Protein AF-A0A920SCV5-F1 (afdb_monomer_lite)

Foldseek 3Di:
DVVVVVVVVVVVVVVVVPPDPDPPCVVCVVVVWDKDWAWQAADPVRHTDTDMDTDDPPVVVVSVVVSVVNNVVSVVD

pLDDT: mean 86.77, std 12.34, range [57.5, 98.12]

Sequence (77 aa):
MFLRLTSKLLKENLETANSKPSRNTLPFNYTGHPALALPVGKSSSGLPVSMQLVGRFFDDPLLMRVAFFLSEIDRLG

Radius of gyration: 18.27 Å; chains: 1; bounding box: 48×33×35 Å

Secondary structure (DSSP, 8-state):
-HHHHHHHHHHHHHHHHTS---TTTHHHHHHT--EEEEEEEE-TTS-EEEEEEEPPTT-HHHHHHHHHHHHHHHHT-

Structure (mmCIF, N/CA/C/O backbone):
data_AF-A0A920SCV5-F1
#
_entry.id   AF-A0A920SCV5-F1
#
loop_
_atom_site.group_PDB
_atom_site.id
_atom_site.type_symbol
_atom_site.label_atom_id
_atom_site.label_alt_id
_atom_site.label_comp_id
_atom_site.label_asym_id
_atom_site.label_entity_id
_atom_site.label_seq_id
_atom_site.pdbx_PDB_ins_code
_atom_site.Cartn_x
_atom_site.Cartn_y
_atom_site.Cartn_z
_atom_site.occupancy
_atom_site.B_iso_or_equiv
_atom_site.auth_seq_id
_atom_site.auth_comp_id
_atom_site.auth_asym_id
_atom_site.auth_atom_id
_atom_site.pdbx_PDB_model_num
ATOM 1 N N . MET A 1 1 ? 25.398 28.230 16.826 1.00 60.81 1 MET A N 1
ATOM 2 C CA . MET A 1 1 ? 24.174 27.533 17.293 1.00 60.81 1 MET A CA 1
ATOM 3 C C . MET A 1 1 ? 23.377 26.931 16.129 1.00 60.81 1 MET A C 1
ATOM 5 O O . MET A 1 1 ? 23.081 25.747 16.181 1.00 60.81 1 MET A O 1
ATOM 9 N N . PHE A 1 2 ? 23.142 27.679 15.042 1.00 66.50 2 PHE A N 1
ATOM 10 C CA . PHE A 1 2 ? 22.384 27.240 13.852 1.00 66.50 2 PHE A CA 1
ATOM 11 C C . PHE A 1 2 ? 22.910 25.948 13.175 1.00 66.50 2 PHE A C 1
ATOM 13 O O . PHE A 1 2 ? 22.152 25.010 12.964 1.00 66.50 2 PHE A O 1
ATOM 20 N N . LEU A 1 3 ? 24.227 25.829 12.950 1.00 61.72 3 LEU A N 1
ATOM 21 C CA . LEU A 1 3 ? 24.855 24.639 12.329 1.00 61.72 3 LEU A CA 1
ATOM 22 C C . LEU A 1 3 ? 24.823 23.361 13.204 1.00 61.72 3 LEU A C 1
ATOM 24 O O . LEU A 1 3 ? 24.948 22.240 12.711 1.00 61.72 3 LEU A O 1
ATOM 28 N N . ARG A 1 4 ? 24.657 23.502 14.527 1.00 67.00 4 ARG A N 1
ATOM 29 C CA . ARG A 1 4 ? 24.520 22.351 15.441 1.00 67.00 4 ARG A CA 1
ATOM 30 C C . ARG A 1 4 ? 23.097 21.795 15.452 1.00 67.00 4 ARG A C 1
ATOM 32 O O . ARG A 1 4 ? 22.918 20.601 15.658 1.00 67.00 4 ARG A O 1
ATOM 39 N N . LEU A 1 5 ? 22.103 22.646 15.200 1.00 71.75 5 LEU A N 1
ATOM 40 C CA . LEU A 1 5 ? 20.709 22.227 15.096 1.00 71.75 5 LEU A CA 1
ATOM 41 C C . LEU A 1 5 ? 20.475 21.439 13.802 1.00 71.75 5 LEU A C 1
ATOM 43 O O . LEU A 1 5 ? 19.870 20.376 13.844 1.00 71.75 5 LEU A O 1
ATOM 47 N N . THR A 1 6 ? 21.039 21.893 12.679 1.00 73.25 6 THR A N 1
ATOM 48 C CA . THR A 1 6 ? 20.921 21.190 11.392 1.00 73.25 6 THR A CA 1
ATOM 49 C C . THR A 1 6 ? 21.586 19.816 11.415 1.00 73.25 6 THR A C 1
ATOM 51 O O . THR A 1 6 ? 21.009 18.857 10.922 1.00 73.25 6 THR A O 1
ATOM 54 N N . SER A 1 7 ? 22.759 19.682 12.041 1.00 76.81 7 SER A N 1
ATOM 55 C CA . SER A 1 7 ? 23.427 18.380 12.197 1.00 76.81 7 SER A CA 1
ATOM 56 C C . SER A 1 7 ? 22.700 17.435 13.156 1.00 76.81 7 SER A C 1
ATOM 58 O O . SER A 1 7 ? 22.714 16.229 12.924 1.00 76.81 7 SER A O 1
ATOM 60 N N . LYS A 1 8 ? 22.042 17.951 14.202 1.00 78.19 8 LYS A N 1
ATOM 61 C CA . LYS A 1 8 ? 21.208 17.137 15.097 1.00 78.19 8 LYS A CA 1
ATOM 62 C C . LYS A 1 8 ? 19.936 16.654 14.395 1.00 78.19 8 LYS A C 1
ATOM 64 O O . LYS A 1 8 ? 19.670 15.461 14.415 1.00 78.19 8 LYS A O 1
ATOM 69 N N . LEU A 1 9 ? 19.230 17.549 13.705 1.00 76.88 9 LEU A N 1
ATOM 70 C CA . LEU A 1 9 ? 18.036 17.215 12.919 1.00 76.88 9 LEU A CA 1
ATOM 71 C C . LEU A 1 9 ? 18.356 16.253 11.771 1.00 76.88 9 LEU A C 1
ATOM 73 O O . LEU A 1 9 ? 17.588 15.339 11.493 1.00 76.88 9 LEU A O 1
ATOM 77 N N . LEU A 1 10 ? 19.512 16.422 11.121 1.00 76.31 10 LEU A N 1
ATOM 78 C CA . LEU A 1 10 ? 19.977 15.493 10.096 1.00 76.31 10 LEU A CA 1
ATOM 79 C C . LEU A 1 10 ? 20.223 14.106 10.695 1.00 76.31 10 LEU A C 1
ATOM 81 O O . LEU A 1 10 ? 19.783 13.119 10.122 1.00 76.31 10 LEU A O 1
ATOM 85 N N . LYS A 1 11 ? 20.879 14.023 11.857 1.00 74.69 11 LYS A N 1
ATOM 86 C CA . LYS A 1 11 ? 21.110 12.747 12.545 1.00 74.69 11 LYS A CA 1
ATOM 87 C C . LYS A 1 11 ? 19.807 12.091 12.996 1.00 74.69 11 LYS A C 1
ATOM 89 O O . LYS A 1 11 ? 19.626 10.922 12.703 1.00 74.69 11 LYS A O 1
ATOM 94 N N . GLU A 1 12 ? 18.882 12.836 13.600 1.00 74.62 12 GLU A N 1
ATOM 95 C CA . GLU A 1 12 ? 17.559 12.323 13.995 1.00 74.62 12 GLU A CA 1
ATOM 96 C C . GLU A 1 12 ? 16.754 11.821 12.782 1.00 74.62 12 GLU A C 1
ATOM 98 O O . GLU A 1 12 ? 16.159 10.744 12.835 1.00 74.62 12 GLU A O 1
ATOM 103 N N . ASN A 1 13 ? 16.791 12.538 11.653 1.00 69.81 13 ASN A N 1
ATOM 104 C CA . ASN A 1 13 ? 16.153 12.093 10.411 1.00 69.81 13 ASN A CA 1
ATOM 105 C C . ASN A 1 13 ? 16.813 10.837 9.832 1.00 69.81 13 ASN A C 1
ATOM 107 O O . ASN A 1 13 ? 16.109 9.950 9.359 1.00 69.81 13 ASN A O 1
ATOM 111 N N . LEU A 1 14 ? 18.144 10.739 9.870 1.00 67.31 14 LEU A N 1
ATOM 112 C CA . LEU A 1 14 ? 18.879 9.563 9.395 1.00 67.31 14 LEU A CA 1
ATOM 113 C C . LEU A 1 14 ? 18.679 8.350 10.316 1.00 67.31 14 LEU A C 1
ATOM 115 O O . LEU A 1 14 ? 18.575 7.227 9.834 1.00 67.31 14 LEU A O 1
ATOM 119 N N . GLU A 1 15 ? 18.577 8.558 11.628 1.00 70.56 15 GLU A N 1
ATOM 120 C CA . GLU A 1 15 ? 18.238 7.513 12.600 1.00 70.56 15 GLU A CA 1
ATOM 121 C C . GLU A 1 15 ? 16.802 7.016 12.400 1.00 70.56 15 GLU A C 1
ATOM 123 O O . GLU A 1 15 ? 16.562 5.810 12.383 1.00 70.56 15 GLU A O 1
ATOM 128 N N . THR A 1 16 ? 15.863 7.929 12.135 1.00 63.91 16 THR A N 1
ATOM 129 C CA . THR A 1 16 ? 14.475 7.586 11.788 1.00 63.91 16 THR A CA 1
ATOM 130 C C . THR A 1 16 ? 14.394 6.877 10.431 1.00 63.91 16 THR A C 1
ATOM 132 O O . THR A 1 16 ? 13.628 5.926 10.274 1.00 63.91 16 THR A O 1
ATOM 135 N N . ALA A 1 17 ? 15.219 7.272 9.458 1.00 61.88 17 ALA A N 1
ATOM 136 C CA . ALA A 1 17 ? 15.319 6.620 8.150 1.00 61.88 17 ALA A CA 1
ATOM 137 C C . ALA A 1 17 ? 15.957 5.220 8.216 1.00 61.88 17 ALA A C 1
ATOM 139 O O . ALA A 1 17 ? 15.667 4.383 7.368 1.00 61.88 17 ALA A O 1
ATOM 140 N N . ASN A 1 18 ? 16.775 4.948 9.238 1.00 58.06 18 ASN A N 1
ATOM 141 C CA . ASN A 1 18 ? 17.336 3.624 9.531 1.00 58.06 18 ASN A CA 1
ATOM 142 C C . ASN A 1 18 ? 16.388 2.731 10.351 1.00 58.06 18 ASN A C 1
ATOM 144 O O . ASN A 1 18 ? 16.765 1.627 10.758 1.00 58.06 18 ASN A O 1
ATOM 148 N N . SER A 1 19 ? 15.154 3.179 10.600 1.00 69.62 19 SER A N 1
ATOM 149 C CA . SER A 1 19 ? 14.117 2.318 11.158 1.00 69.62 19 SER A CA 1
ATOM 150 C C . SER A 1 19 ? 13.823 1.155 10.205 1.00 69.62 19 SER A C 1
ATOM 152 O O . SER A 1 19 ? 13.952 1.261 8.984 1.00 69.62 19 SER A O 1
ATOM 154 N N . LYS A 1 20 ? 13.485 -0.002 10.786 1.00 72.94 20 LYS A N 1
ATOM 155 C CA . LYS A 1 20 ? 13.264 -1.258 10.060 1.00 72.94 20 LYS A CA 1
ATOM 156 C C . LYS A 1 20 ? 12.395 -1.007 8.815 1.00 72.94 20 LYS A C 1
ATOM 158 O O . LYS A 1 20 ? 11.292 -0.478 8.968 1.00 72.94 20 LYS A O 1
ATOM 163 N N . PRO A 1 21 ? 12.854 -1.404 7.614 1.00 70.69 21 PRO A N 1
ATOM 164 C CA . PRO A 1 21 ? 12.157 -1.093 6.376 1.00 70.69 21 PRO A CA 1
ATOM 165 C C . PRO A 1 21 ? 10.721 -1.611 6.428 1.00 70.69 21 PRO A C 1
ATOM 167 O O . PRO A 1 21 ? 10.461 -2.725 6.899 1.00 70.69 21 PRO A O 1
ATOM 170 N N . SER A 1 22 ? 9.781 -0.798 5.950 1.00 81.00 22 SER A N 1
ATOM 171 C CA . SER A 1 22 ? 8.365 -1.143 5.930 1.00 81.00 22 SER A CA 1
ATOM 172 C C . SER A 1 22 ? 8.148 -2.395 5.082 1.00 81.00 22 SER A C 1
ATOM 174 O O . SER A 1 22 ? 8.206 -2.367 3.855 1.00 81.00 22 SER A O 1
ATOM 176 N N . ARG A 1 23 ? 7.867 -3.521 5.746 1.00 86.44 23 ARG A N 1
ATOM 177 C CA . ARG A 1 23 ? 7.773 -4.841 5.100 1.00 86.44 23 ARG A CA 1
ATOM 178 C C . ARG A 1 23 ? 6.817 -4.862 3.903 1.00 86.44 23 ARG A C 1
ATOM 180 O O . ARG A 1 23 ? 7.063 -5.590 2.949 1.00 86.44 23 ARG A O 1
ATOM 187 N N . ASN A 1 24 ? 5.752 -4.065 3.964 1.00 88.06 24 ASN A N 1
ATOM 188 C CA . ASN A 1 24 ? 4.665 -4.124 2.996 1.00 88.06 24 ASN A CA 1
ATOM 189 C C . ASN A 1 24 ? 4.774 -3.078 1.878 1.00 88.06 24 ASN A C 1
ATOM 191 O O . ASN A 1 24 ? 4.254 -3.337 0.807 1.00 88.06 24 ASN A O 1
ATOM 195 N N . THR A 1 25 ? 5.432 -1.931 2.072 1.00 89.94 25 THR A N 1
ATOM 196 C CA . THR A 1 25 ? 5.486 -0.870 1.038 1.00 89.94 25 THR A CA 1
ATOM 197 C C . THR A 1 25 ? 6.837 -0.815 0.329 1.00 89.94 25 THR A C 1
ATOM 199 O O . THR A 1 25 ? 6.911 -0.544 -0.867 1.00 89.94 25 THR A O 1
ATOM 202 N N . LEU A 1 26 ? 7.918 -1.136 1.042 1.00 92.12 26 LEU A N 1
ATOM 203 C CA . LEU A 1 26 ? 9.284 -1.024 0.544 1.00 92.12 26 LEU A CA 1
ATOM 204 C C . LEU A 1 26 ? 9.576 -1.869 -0.712 1.00 92.12 26 LEU A C 1
ATOM 206 O O . LEU A 1 26 ? 10.189 -1.325 -1.632 1.00 92.12 26 LEU A O 1
ATOM 210 N N . PRO A 1 27 ? 9.129 -3.138 -0.833 1.00 93.12 27 PRO A N 1
ATOM 211 C CA . PRO A 1 27 ? 9.380 -3.918 -2.047 1.00 93.12 27 PRO A CA 1
ATOM 212 C C . PRO A 1 27 ? 8.867 -3.241 -3.327 1.00 93.12 27 PRO A C 1
ATOM 214 O O . PRO A 1 27 ? 9.481 -3.370 -4.385 1.00 93.12 27 PRO A O 1
ATOM 217 N N . PHE A 1 28 ? 7.769 -2.485 -3.243 1.00 93.81 28 PHE A N 1
ATOM 218 C CA . PHE A 1 28 ? 7.140 -1.845 -4.402 1.00 93.81 28 PHE A CA 1
ATOM 219 C C . PHE A 1 28 ? 7.820 -0.533 -4.788 1.00 93.81 28 PHE A C 1
ATOM 221 O O . PHE A 1 28 ? 7.916 -0.240 -5.974 1.00 93.81 28 PHE A O 1
ATOM 228 N N . ASN A 1 29 ? 8.433 0.167 -3.828 1.00 88.69 29 ASN A N 1
ATOM 229 C CA . ASN A 1 29 ? 9.345 1.274 -4.127 1.00 88.69 29 ASN A CA 1
ATOM 230 C C . ASN A 1 29 ? 10.585 0.792 -4.892 1.00 88.69 29 ASN A C 1
ATOM 232 O O . ASN A 1 29 ? 11.011 1.438 -5.843 1.00 88.69 29 ASN A O 1
ATOM 236 N N . TYR A 1 30 ? 11.156 -0.350 -4.491 1.00 92.31 30 TYR A N 1
ATOM 237 C CA . TYR A 1 30 ? 12.341 -0.906 -5.154 1.00 92.31 30 TYR A CA 1
ATOM 238 C C . TYR A 1 30 ? 12.041 -1.476 -6.534 1.00 92.31 30 TYR A C 1
ATOM 240 O O . TYR A 1 30 ? 12.841 -1.329 -7.451 1.00 92.31 30 TYR A O 1
ATOM 248 N N . THR A 1 31 ? 10.909 -2.161 -6.674 1.00 94.38 31 THR A N 1
ATOM 249 C CA . THR A 1 31 ? 10.539 -2.786 -7.945 1.00 94.38 31 THR A CA 1
ATOM 250 C C . THR A 1 31 ? 9.859 -1.811 -8.903 1.00 94.38 31 THR A C 1
ATOM 252 O O . THR A 1 31 ? 9.869 -2.063 -10.098 1.00 94.38 31 THR A O 1
ATOM 255 N N . GLY A 1 32 ? 9.288 -0.707 -8.411 1.00 94.44 32 GLY A N 1
ATOM 256 C CA . GLY A 1 32 ? 8.568 0.279 -9.219 1.00 94.44 32 GLY A CA 1
ATOM 257 C C . GLY A 1 32 ? 7.157 -0.153 -9.631 1.00 94.44 32 GLY A C 1
ATOM 258 O O . GLY A 1 32 ? 6.596 0.426 -10.558 1.00 94.44 32 GLY A O 1
ATOM 259 N N . HIS A 1 33 ? 6.587 -1.184 -8.998 1.00 97.38 33 HIS A N 1
ATOM 260 C CA . HIS A 1 33 ? 5.207 -1.584 -9.283 1.00 97.38 33 HIS A CA 1
ATOM 261 C C . HIS A 1 33 ? 4.227 -0.504 -8.808 1.00 97.38 33 HIS A C 1
ATOM 263 O O . HIS A 1 33 ? 4.423 0.053 -7.722 1.00 97.38 33 HIS A O 1
ATOM 269 N N . PRO A 1 34 ? 3.139 -0.252 -9.556 1.00 97.31 34 PRO A N 1
ATOM 270 C CA . PRO A 1 34 ? 2.094 0.640 -9.086 1.00 97.31 34 PRO A CA 1
ATOM 271 C C . PRO A 1 34 ? 1.434 0.043 -7.839 1.00 97.31 34 PRO A C 1
ATOM 273 O O . PRO A 1 34 ? 1.037 -1.125 -7.823 1.00 97.31 34 PRO A O 1
ATOM 276 N N . ALA A 1 35 ? 1.327 0.845 -6.781 1.00 96.94 35 ALA A N 1
ATOM 277 C CA . ALA A 1 35 ? 0.748 0.446 -5.505 1.00 96.94 35 ALA A CA 1
ATOM 278 C C . ALA A 1 35 ? -0.204 1.530 -4.981 1.00 96.94 35 ALA A C 1
ATOM 280 O O . ALA A 1 35 ? 0.084 2.722 -5.080 1.00 96.94 35 ALA A O 1
ATOM 281 N N . LEU A 1 36 ? -1.336 1.114 -4.411 1.00 96.75 36 LEU A N 1
ATOM 2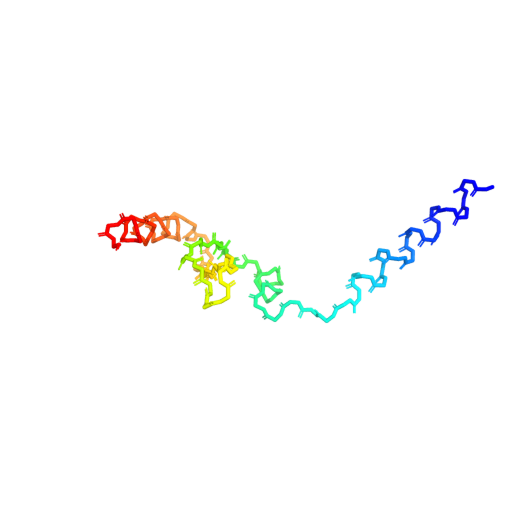82 C CA . LEU A 1 36 ? -2.398 1.988 -3.913 1.00 96.75 36 LEU A CA 1
ATOM 283 C C . LEU A 1 36 ? -2.832 1.548 -2.513 1.00 96.75 36 LEU A C 1
ATOM 285 O O . LEU A 1 36 ? -3.062 0.364 -2.276 1.00 96.75 36 LEU A O 1
ATOM 289 N N . ALA A 1 37 ? -2.977 2.501 -1.591 1.00 95.88 37 ALA A N 1
ATOM 290 C CA . ALA A 1 37 ? -3.542 2.262 -0.264 1.00 95.88 37 ALA A CA 1
ATOM 291 C C . ALA A 1 37 ? -5.042 2.596 -0.253 1.00 95.88 37 ALA A C 1
ATOM 293 O O . ALA A 1 37 ? -5.428 3.720 -0.571 1.00 95.88 37 ALA A O 1
ATOM 294 N N . LEU A 1 38 ? -5.873 1.629 0.130 1.00 95.88 38 LEU A N 1
ATOM 295 C CA . LEU A 1 38 ? -7.329 1.738 0.180 1.00 95.88 38 LEU A CA 1
ATOM 296 C C . LEU A 1 38 ? -7.810 1.592 1.635 1.00 95.88 38 LEU A C 1
ATOM 298 O O . LEU A 1 38 ? -7.495 0.578 2.256 1.00 95.88 38 LEU A O 1
ATOM 302 N N . PRO A 1 39 ? -8.540 2.559 2.216 1.00 94.12 39 PRO A N 1
ATOM 303 C CA . PRO A 1 39 ? -9.177 2.382 3.523 1.00 94.12 39 PRO A CA 1
ATOM 304 C C . PRO A 1 39 ? -10.199 1.238 3.482 1.00 94.12 39 PRO A C 1
ATOM 306 O O . PRO A 1 39 ? -10.964 1.154 2.529 1.00 94.12 39 PRO A O 1
ATOM 309 N N . VAL A 1 40 ? -10.206 0.375 4.501 1.00 93.50 40 VAL A N 1
ATOM 310 C CA . VAL A 1 40 ? -11.100 -0.805 4.581 1.00 93.50 40 VAL A CA 1
ATOM 311 C C . VAL A 1 40 ? -11.748 -0.951 5.964 1.00 93.50 40 VAL A C 1
ATOM 313 O O . VAL A 1 40 ? -12.018 -2.051 6.438 1.00 93.50 40 VAL A O 1
ATOM 316 N N . GLY A 1 41 ? -11.918 0.171 6.665 1.00 91.69 41 GLY A N 1
ATOM 317 C CA . GLY A 1 41 ? -12.559 0.225 7.977 1.00 91.69 41 GLY A CA 1
ATOM 318 C C . GLY A 1 41 ? -11.596 0.435 9.146 1.00 91.69 41 GLY A C 1
ATOM 319 O O . GLY A 1 41 ? -10.587 1.143 9.044 1.00 91.69 41 GLY A O 1
ATOM 320 N N . LYS A 1 42 ? -11.960 -0.122 10.305 1.00 94.75 42 LYS A N 1
ATOM 321 C CA . LYS A 1 42 ? -11.252 0.060 11.578 1.00 94.75 42 LYS A CA 1
ATOM 322 C C . LYS A 1 42 ? -10.913 -1.282 12.222 1.00 94.75 42 LYS A C 1
ATOM 324 O O . LYS A 1 42 ? -11.640 -2.256 12.066 1.00 94.75 42 LYS A O 1
ATOM 329 N N . SER A 1 43 ? -9.821 -1.322 12.979 1.00 94.62 43 SER A N 1
ATOM 330 C CA . SER A 1 43 ? -9.472 -2.455 13.833 1.00 94.62 43 SER A CA 1
ATOM 331 C C . SER A 1 43 ? -10.502 -2.636 14.954 1.00 94.62 43 SER A C 1
ATOM 333 O O . SER A 1 43 ? -11.300 -1.743 15.240 1.00 94.62 43 SER A O 1
ATOM 335 N N . SER A 1 44 ? -10.416 -3.754 15.680 1.00 95.69 44 SER A N 1
ATOM 336 C CA . SER A 1 44 ? -11.188 -3.970 16.914 1.00 95.69 44 SER A CA 1
ATOM 337 C C . SER A 1 44 ? -10.950 -2.890 17.979 1.00 95.69 44 SER A C 1
ATOM 339 O O . SER A 1 44 ? -11.822 -2.635 18.802 1.00 95.69 44 SER A O 1
ATOM 341 N N . SER A 1 45 ? -9.790 -2.227 17.946 1.00 96.62 45 SER A N 1
ATOM 342 C CA . SER A 1 45 ? -9.450 -1.083 18.800 1.00 96.62 45 SER A CA 1
ATOM 343 C C . SER A 1 45 ? -9.890 0.275 18.233 1.00 96.62 45 SER A C 1
ATOM 345 O O . SER A 1 45 ? -9.572 1.310 18.814 1.00 96.62 45 SER A O 1
ATOM 347 N N . GLY A 1 46 ? -10.604 0.300 17.104 1.00 95.19 46 GLY A N 1
ATOM 348 C CA . GLY A 1 46 ? -11.120 1.518 16.477 1.00 95.19 46 GLY A CA 1
ATOM 349 C C . GLY A 1 46 ? -10.095 2.316 15.664 1.00 95.19 46 GLY A C 1
ATOM 350 O O . GLY A 1 46 ? -10.411 3.420 15.215 1.00 95.19 46 GLY A O 1
ATOM 351 N N . LEU A 1 47 ? -8.887 1.785 15.450 1.00 96.88 47 LEU A N 1
ATOM 352 C CA . LEU A 1 47 ? -7.850 2.441 14.648 1.00 96.88 47 LEU A CA 1
ATOM 353 C C . LEU A 1 47 ? -8.118 2.239 13.151 1.00 96.88 47 LEU A C 1
ATOM 355 O O . LEU A 1 47 ? -8.555 1.155 12.775 1.00 96.88 47 LEU A O 1
ATOM 359 N N . PRO A 1 48 ? -7.848 3.228 12.282 1.00 95.06 48 PRO A N 1
ATOM 360 C CA . PRO A 1 48 ? -8.048 3.076 10.844 1.00 95.06 48 PRO A CA 1
ATOM 361 C C . PRO A 1 48 ? -7.141 1.983 10.269 1.00 95.06 48 PRO A C 1
ATOM 363 O O . PRO A 1 48 ? -5.956 1.904 10.600 1.00 95.06 48 PRO A O 1
ATOM 366 N N . VAL A 1 49 ? -7.701 1.161 9.384 1.00 94.62 49 VAL A N 1
ATOM 367 C CA . VAL A 1 49 ? -6.995 0.086 8.683 1.00 94.62 49 VAL A CA 1
ATOM 368 C C . VAL A 1 49 ? -7.111 0.308 7.178 1.00 94.62 49 VAL A C 1
ATOM 370 O O . VAL A 1 49 ? -8.166 0.686 6.667 1.00 94.62 49 VAL A O 1
ATOM 373 N N . SER A 1 50 ? -6.015 0.064 6.463 1.00 94.25 50 SER A N 1
ATOM 374 C CA . SER A 1 50 ? -5.973 0.089 5.004 1.00 94.25 50 SER A CA 1
ATOM 375 C C . SER A 1 50 ? -5.496 -1.243 4.431 1.00 94.25 50 SER A C 1
ATOM 377 O O . SER A 1 50 ? -4.746 -1.993 5.059 1.00 94.25 50 SER A O 1
ATOM 379 N N . MET A 1 51 ? -5.934 -1.522 3.209 1.00 95.00 51 MET A N 1
ATOM 380 C CA . MET A 1 51 ? -5.443 -2.587 2.350 1.00 95.00 51 MET A CA 1
ATOM 381 C C . MET A 1 51 ? -4.537 -1.980 1.279 1.00 95.00 51 MET A C 1
ATOM 383 O O . MET A 1 51 ? -4.856 -0.940 0.706 1.00 95.00 51 MET A O 1
ATOM 387 N N . GLN A 1 52 ? -3.412 -2.631 0.986 1.00 96.12 52 GLN A N 1
ATOM 388 C CA . GLN A 1 52 ? -2.540 -2.229 -0.113 1.00 96.12 52 GLN A CA 1
ATOM 389 C C . GLN A 1 52 ? -2.806 -3.101 -1.339 1.00 96.12 52 GLN A C 1
ATOM 391 O O . GLN A 1 52 ? -2.648 -4.319 -1.285 1.00 96.12 52 GLN A O 1
ATOM 396 N N . LEU A 1 53 ? -3.166 -2.461 -2.445 1.00 97.25 53 LEU A N 1
ATOM 397 C CA . LEU A 1 53 ? -3.314 -3.081 -3.754 1.00 97.25 53 LEU A CA 1
ATOM 398 C C . LEU A 1 53 ? -2.039 -2.837 -4.560 1.00 97.25 53 LEU A C 1
ATOM 400 O O . LEU A 1 53 ? -1.503 -1.730 -4.539 1.00 97.25 53 LEU A O 1
ATOM 404 N N . VAL A 1 54 ? -1.560 -3.852 -5.275 1.00 97.50 54 VAL A N 1
ATOM 405 C CA . VAL A 1 54 ? -0.369 -3.750 -6.128 1.00 97.50 54 VAL A CA 1
ATOM 406 C C . VAL A 1 54 ? -0.709 -4.291 -7.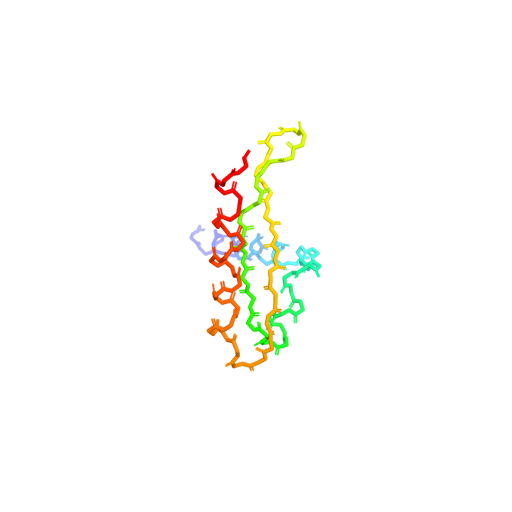505 1.00 97.50 54 VAL A C 1
ATOM 408 O O . VAL A 1 54 ? -1.186 -5.418 -7.634 1.00 97.50 54 VAL A O 1
ATOM 411 N N . GLY A 1 55 ? -0.494 -3.463 -8.520 1.00 97.00 55 GLY A N 1
ATOM 412 C CA . GLY A 1 55 ? -0.777 -3.783 -9.910 1.00 97.00 55 GLY A CA 1
ATOM 413 C C . GLY A 1 55 ? 0.447 -4.303 -10.657 1.00 97.00 55 GLY A C 1
ATOM 414 O O . GLY A 1 55 ? 1.581 -4.254 -10.179 1.00 97.00 55 GLY A O 1
ATOM 415 N N . ARG A 1 56 ? 0.208 -4.779 -11.880 1.00 97.06 56 ARG A N 1
ATOM 416 C CA . ARG A 1 56 ? 1.267 -5.042 -12.861 1.00 97.06 56 ARG A CA 1
ATOM 417 C C . ARG A 1 56 ? 1.830 -3.712 -13.368 1.00 97.06 56 ARG A C 1
ATOM 419 O O . ARG A 1 56 ? 1.139 -2.697 -13.331 1.00 97.06 56 ARG A O 1
ATOM 426 N N . PHE A 1 57 ? 3.062 -3.721 -13.872 1.00 97.31 57 PHE A N 1
ATOM 427 C CA . PHE A 1 57 ? 3.644 -2.531 -14.499 1.00 97.31 57 PHE A CA 1
ATOM 428 C C . PHE A 1 57 ? 2.739 -1.961 -15.594 1.00 97.31 57 PHE A C 1
ATOM 430 O O . PHE A 1 57 ? 2.24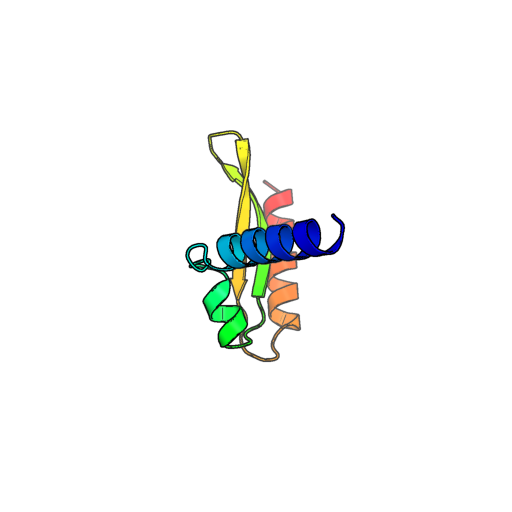3 -2.713 -16.434 1.00 97.31 57 PHE A O 1
ATOM 437 N N . PHE A 1 58 ? 2.586 -0.633 -15.580 1.00 95.56 58 PHE A N 1
ATOM 438 C CA . PHE A 1 58 ? 1.803 0.156 -16.538 1.00 95.56 58 PHE A CA 1
ATOM 439 C C . PHE A 1 58 ? 0.296 -0.145 -16.565 1.00 95.56 58 PHE A C 1
ATOM 441 O O . PHE A 1 58 ? -0.398 0.284 -17.484 1.00 95.56 58 PHE A O 1
ATOM 448 N N . ASP A 1 59 ? -0.216 -0.859 -15.559 1.00 96.81 59 ASP A N 1
ATOM 449 C CA . ASP A 1 59 ? -1.634 -1.208 -15.433 1.00 96.81 59 ASP A CA 1
ATOM 450 C C . ASP A 1 59 ? -2.339 -0.404 -14.322 1.00 96.81 59 ASP A C 1
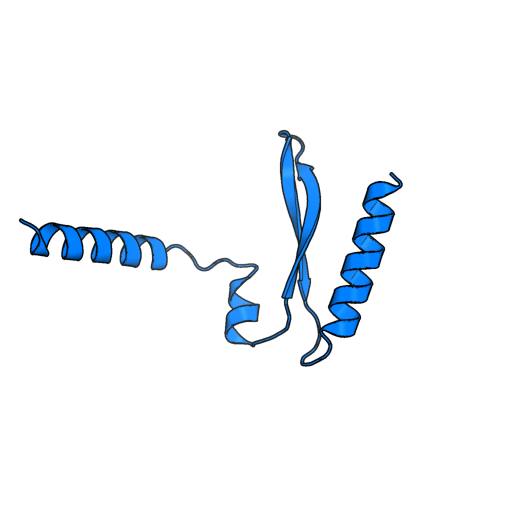ATOM 452 O O . ASP A 1 59 ? -3.291 -0.856 -13.679 1.00 96.81 59 ASP A O 1
ATOM 456 N N . ASP A 1 60 ? -1.865 0.823 -14.083 1.00 96.88 60 ASP A N 1
ATOM 457 C CA . ASP A 1 60 ? -2.467 1.799 -13.172 1.00 96.88 60 ASP A CA 1
ATOM 458 C C . ASP A 1 60 ? -3.979 1.989 -13.403 1.00 96.88 60 ASP A C 1
ATOM 460 O O . ASP A 1 60 ? -4.720 2.055 -12.416 1.00 96.88 60 ASP A O 1
ATOM 464 N N . PRO A 1 61 ? -4.497 2.019 -14.655 1.00 97.81 61 PRO A N 1
ATOM 465 C CA . PRO A 1 61 ? -5.934 2.138 -14.880 1.00 97.81 61 PRO A CA 1
ATOM 466 C C . PRO A 1 61 ? -6.734 0.955 -14.323 1.00 97.81 61 PRO A C 1
ATOM 468 O O . PRO A 1 61 ? -7.817 1.166 -13.773 1.00 97.81 61 PRO A O 1
ATOM 471 N N . LEU A 1 62 ? -6.231 -0.281 -14.435 1.00 98.00 62 LEU A N 1
ATOM 472 C CA . LEU A 1 62 ? -6.893 -1.441 -13.836 1.00 98.00 62 LEU A CA 1
ATOM 473 C C . LEU A 1 62 ? -6.834 -1.365 -12.311 1.00 98.00 62 LEU A C 1
ATOM 475 O O . LEU A 1 62 ? -7.857 -1.568 -11.657 1.00 98.00 62 LEU A O 1
ATOM 479 N N . LEU A 1 63 ? -5.671 -1.017 -11.751 1.00 98.12 63 LEU A N 1
ATOM 480 C CA . LEU A 1 63 ? -5.496 -0.853 -10.308 1.00 98.12 63 LEU A CA 1
ATOM 481 C C . LEU A 1 63 ? -6.483 0.180 -9.734 1.00 98.12 63 LEU A C 1
ATOM 483 O O . LEU A 1 63 ? -7.134 -0.084 -8.723 1.00 98.12 63 LEU A O 1
ATOM 487 N N . MET A 1 64 ? -6.658 1.317 -10.418 1.00 97.62 64 MET A N 1
ATOM 488 C CA . MET A 1 64 ? -7.628 2.357 -10.058 1.00 97.62 64 MET A CA 1
ATOM 489 C C . MET A 1 64 ? -9.079 1.862 -10.143 1.00 97.62 64 MET A C 1
ATOM 491 O O . MET A 1 64 ? -9.868 2.135 -9.240 1.00 97.62 64 MET A O 1
ATOM 495 N N . ARG A 1 65 ? -9.447 1.111 -11.191 1.00 98.12 65 ARG A N 1
ATOM 496 C CA . ARG A 1 65 ? -10.805 0.550 -11.342 1.00 98.12 65 ARG A CA 1
ATOM 497 C C . ARG A 1 65 ? -11.140 -0.449 -10.240 1.00 98.12 65 ARG A C 1
ATOM 499 O O . ARG A 1 65 ? -12.242 -0.406 -9.700 1.00 98.12 65 ARG A O 1
ATOM 506 N N . VAL A 1 66 ? -10.193 -1.321 -9.893 1.00 97.62 66 VAL A N 1
ATOM 507 C CA . VAL A 1 6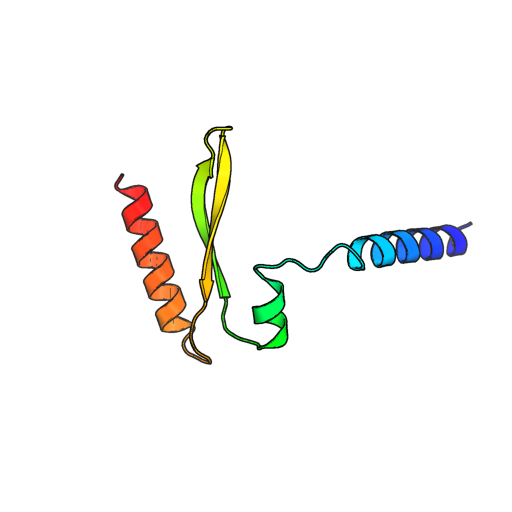6 ? -10.352 -2.282 -8.792 1.00 97.62 66 VAL A CA 1
ATOM 508 C C . VAL A 1 66 ? -10.503 -1.547 -7.463 1.00 97.62 66 VAL A C 1
ATOM 510 O O . VAL A 1 66 ? -11.423 -1.850 -6.708 1.00 97.62 66 VAL A O 1
ATOM 513 N N . ALA A 1 67 ? -9.656 -0.549 -7.196 1.00 97.12 67 ALA A N 1
ATOM 514 C CA . ALA A 1 67 ? -9.752 0.260 -5.984 1.00 97.12 67 ALA A CA 1
ATOM 515 C C . ALA A 1 67 ? -11.113 0.963 -5.866 1.00 97.12 67 ALA A C 1
ATOM 517 O O . ALA A 1 67 ? -11.735 0.922 -4.807 1.00 97.12 67 ALA A O 1
ATOM 518 N N . PHE A 1 68 ? -11.596 1.554 -6.963 1.00 96.69 68 PHE A N 1
ATOM 519 C CA . PHE A 1 68 ? -12.905 2.201 -7.013 1.00 96.69 68 PHE A CA 1
ATOM 520 C C . PHE A 1 68 ? -14.038 1.215 -6.712 1.00 96.69 68 PHE A C 1
ATOM 522 O O . PHE A 1 68 ? -14.860 1.470 -5.835 1.00 96.69 68 PHE A O 1
ATOM 529 N N . 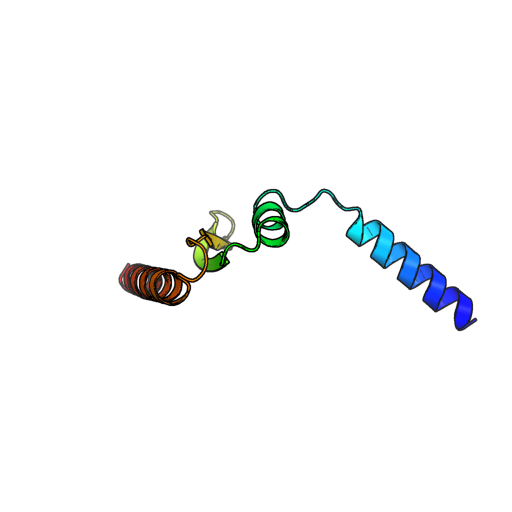PHE A 1 69 ? -14.042 0.060 -7.377 1.00 96.62 69 PHE A N 1
ATOM 530 C CA . PHE A 1 69 ? -15.045 -0.979 -7.154 1.00 96.62 69 PHE A CA 1
ATOM 531 C C . PHE A 1 69 ? -15.070 -1.467 -5.698 1.00 96.62 69 PHE A C 1
ATOM 533 O O . PHE A 1 69 ? -16.136 -1.546 -5.093 1.00 96.62 69 PHE A O 1
ATOM 540 N N . LEU A 1 70 ? -13.900 -1.738 -5.113 1.00 95.00 70 LEU A N 1
ATOM 541 C CA . LEU A 1 70 ? -13.794 -2.163 -3.715 1.00 95.00 70 LEU A CA 1
ATOM 542 C C . LEU A 1 70 ? -14.263 -1.074 -2.742 1.00 95.00 70 LEU A C 1
ATOM 544 O O . LEU A 1 70 ? -14.924 -1.391 -1.758 1.00 95.00 70 LEU A O 1
ATOM 548 N N . SER A 1 71 ? -13.968 0.197 -3.032 1.00 92.12 71 SER A N 1
ATOM 549 C CA . SER A 1 71 ? -14.429 1.320 -2.205 1.00 92.12 71 SER A CA 1
ATOM 550 C C . SER A 1 71 ? -15.949 1.473 -2.202 1.00 92.12 71 SER A C 1
ATOM 552 O O . SER A 1 71 ? -16.522 1.919 -1.213 1.00 92.12 71 SER A O 1
ATOM 554 N N . GLU A 1 72 ? -16.606 1.092 -3.298 1.00 92.56 72 GLU A N 1
ATOM 555 C CA . GLU A 1 72 ? -18.058 1.169 -3.404 1.00 92.56 72 GLU A CA 1
ATOM 556 C C . GLU A 1 72 ? -18.732 0.008 -2.668 1.00 92.56 72 GLU A C 1
ATOM 558 O O . GLU A 1 72 ? -19.744 0.214 -2.009 1.00 92.56 72 GLU A O 1
ATOM 563 N N . ILE A 1 73 ? -18.141 -1.192 -2.699 1.00 88.12 73 ILE A N 1
ATOM 564 C CA . ILE A 1 73 ? -18.622 -2.325 -1.892 1.00 88.12 73 ILE A CA 1
ATOM 565 C C . ILE A 1 73 ? -18.577 -1.988 -0.400 1.00 88.12 73 ILE A C 1
ATOM 567 O O . ILE A 1 73 ? -19.549 -2.248 0.302 1.00 88.12 73 ILE A O 1
ATOM 571 N N . ASP A 1 74 ? -17.478 -1.397 0.074 1.00 82.25 74 ASP A N 1
ATOM 572 C CA . ASP A 1 74 ? -17.319 -1.017 1.485 1.00 82.25 74 ASP A CA 1
ATOM 573 C C . ASP A 1 74 ? -18.385 -0.007 1.942 1.00 82.25 74 ASP A C 1
ATOM 575 O O . ASP A 1 74 ? -18.854 -0.069 3.069 1.00 82.25 74 ASP A O 1
ATOM 579 N N . ARG A 1 75 ? -18.833 0.889 1.052 1.00 79.38 75 ARG A N 1
ATOM 580 C CA . ARG A 1 75 ? -19.898 1.864 1.349 1.00 79.38 75 ARG A CA 1
ATOM 581 C C . ARG A 1 75 ? -21.295 1.261 1.456 1.00 79.38 75 ARG A C 1
ATOM 583 O O . ARG A 1 75 ? -22.190 1.922 1.979 1.00 79.38 75 ARG A O 1
ATOM 590 N N . LEU A 1 76 ? -21.505 0.077 0.889 1.00 75.75 76 LEU A N 1
ATOM 591 C CA . LEU A 1 76 ? -22.810 -0.581 0.829 1.00 75.75 76 LEU A CA 1
ATOM 592 C C . LEU A 1 76 ? -23.042 -1.567 1.988 1.00 75.75 76 LEU A C 1
ATOM 594 O O . LEU A 1 76 ? -24.146 -2.106 2.088 1.00 75.75 76 LEU A O 1
ATOM 598 N N . GLY A 1 77 ? -22.032 -1.811 2.831 1.00 57.50 77 GLY A N 1
ATOM 599 C CA . GLY A 1 77 ? -22.101 -2.645 4.042 1.00 57.50 77 GLY A CA 1
ATOM 600 C C . GLY A 1 77 ? -22.047 -1.832 5.329 1.00 57.50 77 GLY A C 1
ATOM 601 O O . GLY A 1 77 ? -22.494 -2.383 6.359 1.00 57.50 77 GLY A O 1
#